Protein AF-A0A5K0WYY5-F1 (afdb_monomer_lite)

Organism: NCBI:txid210225

Foldseek 3Di:
DVVVVVVVVVVLVVLLCLQQVLLVVQFLVSLVVSLVVLVVCCVVPVVCNVVSVVSNVVSVVVCCVVCWQVSPDDPLLDPPVSVVCVVVDDDDDDDHPPDDSVRNPNSVVSVVVSVVVVVD

Sequence (120 aa):
ETDVKLNSEGFSQLLRLLCWCPSYILTTDAMETGVFIWTWLVSAAPQLGSLLLAELVDAWLWTIDTKRGLFAFGMNNAGPAAKLRPQLSPGEPELQPERDPVEGITAHRLWLGFLIDRFE

InterPro domains:
  IPR045495 PI4-kinase, N-terminal [PF19274] (2-120)

Structure (mmCIF, N/CA/C/O backbone):
data_AF-A0A5K0WYY5-F1
#
_entry.id   AF-A0A5K0WYY5-F1
#
loop_
_atom_site.group_PDB
_atom_site.id
_atom_site.type_symbol
_atom_site.label_atom_id
_atom_site.label_alt_id
_atom_site.label_comp_id
_atom_site.label_asym_id
_atom_site.label_entity_id
_atom_site.label_seq_id
_atom_site.pdbx_PDB_ins_code
_atom_site.Cartn_x
_atom_site.Cartn_y
_atom_site.Cartn_z
_atom_site.occupancy
_atom_site.B_iso_or_equiv
_atom_site.auth_seq_id
_atom_site.auth_comp_id
_atom_site.auth_asym_id
_atom_site.auth_atom_id
_atom_site.pdbx_PDB_model_num
ATOM 1 N N . GLU A 1 1 ? -31.998 10.195 4.824 1.00 54.94 1 GLU A N 1
ATOM 2 C CA . GLU A 1 1 ? -31.764 8.810 4.352 1.00 54.94 1 GLU A CA 1
ATOM 3 C C . GLU A 1 1 ? -30.767 8.755 3.192 1.00 54.94 1 GLU A C 1
ATOM 5 O O . GLU A 1 1 ? -29.799 8.016 3.277 1.00 54.94 1 GLU A O 1
ATOM 10 N N . THR A 1 2 ? -30.929 9.591 2.162 1.00 60.12 2 THR A N 1
ATOM 11 C CA . THR A 1 2 ? -29.972 9.757 1.048 1.00 60.12 2 THR A CA 1
ATOM 12 C C . THR A 1 2 ? -28.583 10.239 1.483 1.00 60.12 2 THR A C 1
ATOM 14 O O . THR A 1 2 ? -27.584 9.693 1.032 1.00 60.12 2 THR A O 1
ATOM 17 N N . ASP A 1 3 ? -28.515 11.194 2.412 1.00 60.16 3 ASP A N 1
ATOM 18 C CA . ASP A 1 3 ? -27.256 11.807 2.876 1.00 60.16 3 ASP A CA 1
ATOM 19 C C . ASP A 1 3 ? -26.355 10.832 3.668 1.00 60.16 3 ASP A C 1
ATOM 21 O O . ASP A 1 3 ? -25.146 10.752 3.474 1.00 60.16 3 ASP A O 1
ATOM 25 N N . VAL A 1 4 ? -26.968 9.975 4.493 1.00 63.53 4 VAL A N 1
ATOM 26 C CA . VAL A 1 4 ? -26.266 8.909 5.236 1.00 63.53 4 VAL A CA 1
ATOM 27 C C . VAL A 1 4 ? -25.711 7.843 4.285 1.00 63.53 4 VAL A C 1
ATOM 29 O O . VAL A 1 4 ? -24.627 7.307 4.509 1.00 63.53 4 VAL A O 1
ATOM 32 N N . LYS A 1 5 ? -26.438 7.555 3.200 1.00 62.09 5 LYS A N 1
ATOM 33 C CA . LYS A 1 5 ? -26.047 6.566 2.192 1.00 62.09 5 LYS A CA 1
ATOM 34 C C . LYS A 1 5 ? -24.861 7.055 1.350 1.00 62.09 5 LYS A C 1
ATOM 36 O O . LYS A 1 5 ? -23.913 6.302 1.163 1.00 62.09 5 LYS A O 1
ATOM 41 N N . LEU A 1 6 ? -24.878 8.329 0.947 1.00 64.44 6 LEU A N 1
ATOM 42 C CA . LEU A 1 6 ? -23.764 8.994 0.258 1.00 64.44 6 LEU A CA 1
ATOM 43 C C . LEU A 1 6 ? -22.506 9.067 1.133 1.00 64.44 6 LEU A C 1
ATOM 45 O O . LEU A 1 6 ? -21.403 8.825 0.652 1.00 64.44 6 LEU A O 1
ATOM 49 N N . ASN A 1 7 ? -22.670 9.342 2.430 1.00 71.44 7 ASN A N 1
ATOM 50 C CA . ASN A 1 7 ? -21.553 9.386 3.371 1.00 71.44 7 ASN A CA 1
ATOM 51 C C . ASN A 1 7 ? -20.893 8.004 3.556 1.00 71.44 7 ASN A C 1
ATOM 53 O O . ASN A 1 7 ? -19.669 7.895 3.589 1.00 71.44 7 ASN A O 1
ATOM 57 N N . SER A 1 8 ? -21.694 6.934 3.616 1.00 75.31 8 SER A N 1
ATOM 58 C CA . SER A 1 8 ? -21.173 5.562 3.690 1.00 75.31 8 SER A CA 1
ATOM 59 C C . SER A 1 8 ? -20.411 5.157 2.425 1.00 75.31 8 SER A C 1
ATOM 61 O O . SER A 1 8 ? -19.370 4.515 2.525 1.00 75.31 8 SER A O 1
ATOM 63 N N . GLU A 1 9 ? -20.912 5.524 1.245 1.00 82.06 9 GLU A N 1
ATOM 64 C CA . GLU A 1 9 ? -20.270 5.213 -0.037 1.00 82.06 9 GLU A CA 1
ATOM 65 C C . GLU A 1 9 ? -18.960 5.992 -0.221 1.00 82.06 9 GLU A C 1
ATOM 67 O O . GLU A 1 9 ? -17.934 5.407 -0.573 1.00 82.06 9 GLU A O 1
ATOM 72 N N . GLY A 1 10 ? -18.958 7.286 0.115 1.00 88.69 10 GLY A N 1
ATOM 73 C CA . GLY A 1 10 ? -17.754 8.117 0.081 1.00 88.69 10 GLY A CA 1
ATOM 74 C C . GLY A 1 10 ? -16.667 7.612 1.031 1.00 88.69 10 GLY A C 1
ATOM 75 O O . GLY A 1 10 ? -15.490 7.587 0.671 1.00 88.69 10 GLY A O 1
ATOM 76 N N . PHE A 1 11 ? -17.057 7.137 2.215 1.00 88.94 11 PHE A N 1
ATOM 77 C CA . PHE A 1 11 ? -16.130 6.526 3.161 1.00 88.94 11 PHE A CA 1
ATOM 78 C C . PHE A 1 11 ? -15.505 5.233 2.613 1.00 88.94 11 PHE A C 1
ATOM 80 O O . PHE A 1 11 ? -14.281 5.093 2.633 1.00 88.94 11 PHE A O 1
ATOM 87 N N . SER A 1 12 ? -16.314 4.313 2.074 1.00 90.06 12 SER A N 1
ATOM 88 C CA . SER A 1 12 ? -15.812 3.084 1.443 1.00 90.06 12 SER A CA 1
ATOM 89 C C . SER A 1 12 ? -14.861 3.388 0.286 1.00 90.06 12 SER A C 1
ATOM 91 O O . SER A 1 12 ? -13.817 2.753 0.154 1.00 90.06 12 SER A O 1
ATOM 93 N N . GLN A 1 13 ? -15.178 4.397 -0.525 1.00 94.56 13 GLN A N 1
ATOM 94 C CA . GLN A 1 13 ? -14.327 4.797 -1.637 1.00 94.56 13 GLN A CA 1
ATOM 95 C C . GLN A 1 13 ? -13.002 5.407 -1.174 1.00 94.56 13 GLN A C 1
ATOM 97 O O . GLN A 1 13 ? -11.961 5.108 -1.758 1.00 94.56 13 GLN A O 1
ATOM 102 N N . LEU A 1 14 ? -13.011 6.215 -0.111 1.00 94.75 14 LEU A N 1
ATOM 103 C CA . LEU A 1 14 ? -11.785 6.743 0.480 1.00 94.75 14 LEU A CA 1
ATOM 104 C C . LEU A 1 14 ? -10.907 5.615 1.026 1.00 94.75 14 LEU A C 1
ATOM 106 O O . LEU A 1 14 ? -9.722 5.573 0.706 1.00 94.75 14 LEU A O 1
ATOM 110 N N . LEU A 1 15 ? -11.479 4.686 1.798 1.00 94.62 15 LEU A N 1
ATOM 111 C CA . LEU A 1 15 ? -10.740 3.542 2.337 1.00 94.62 15 LEU A CA 1
ATOM 112 C C . LEU A 1 15 ? -10.097 2.726 1.212 1.00 94.62 15 LEU A C 1
ATOM 114 O O . LEU A 1 15 ? -8.903 2.431 1.261 1.00 94.62 15 LEU A O 1
ATOM 118 N N . ARG A 1 16 ? -10.865 2.455 0.153 1.00 95.38 16 ARG A N 1
ATOM 119 C CA . ARG A 1 16 ? -10.361 1.787 -1.043 1.00 95.38 16 ARG A CA 1
ATOM 120 C C . ARG A 1 16 ? -9.195 2.550 -1.667 1.00 95.38 16 ARG A C 1
ATOM 122 O O . ARG A 1 16 ? -8.163 1.955 -1.946 1.00 95.38 16 ARG A O 1
ATOM 129 N N . LEU A 1 17 ? -9.301 3.864 -1.858 1.00 96.38 17 LEU A N 1
ATOM 130 C CA . LEU A 1 17 ? -8.198 4.662 -2.408 1.00 96.38 17 LEU A CA 1
ATOM 131 C C . LEU A 1 17 ? -6.947 4.612 -1.519 1.00 96.38 17 LEU A C 1
ATOM 133 O O . LEU A 1 17 ? -5.840 4.484 -2.039 1.00 96.38 17 LEU A O 1
ATOM 137 N N . LEU A 1 18 ? -7.107 4.649 -0.195 1.00 96.38 18 LEU A N 1
ATOM 138 C CA . LEU A 1 18 ? -5.988 4.555 0.745 1.00 96.38 18 LEU A CA 1
ATOM 139 C C . LEU A 1 18 ? -5.255 3.205 0.667 1.00 96.38 18 LEU A C 1
ATOM 141 O O . LEU A 1 18 ? -4.038 3.175 0.849 1.00 96.38 18 LEU A O 1
ATOM 145 N N . CYS A 1 19 ? -5.951 2.106 0.370 1.00 97.12 19 CYS A N 1
ATOM 146 C CA . CYS A 1 19 ? -5.339 0.782 0.190 1.00 97.12 19 CYS A CA 1
ATOM 147 C C . CYS A 1 19 ? -4.773 0.578 -1.222 1.00 97.12 19 CYS A C 1
ATOM 149 O O . CYS A 1 19 ? -3.664 0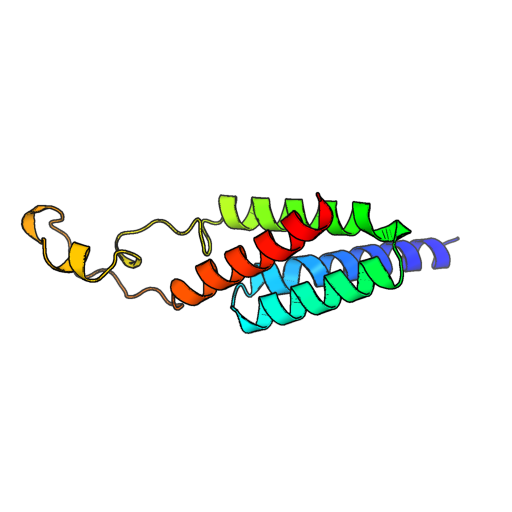.068 -1.404 1.00 97.12 19 CYS A O 1
ATOM 151 N N . TRP A 1 20 ? -5.527 0.980 -2.244 1.00 97.44 20 TRP A N 1
ATOM 152 C CA . TRP A 1 20 ? -5.218 0.658 -3.634 1.00 97.44 20 TRP A CA 1
ATOM 153 C C . TRP A 1 20 ? -4.195 1.608 -4.257 1.00 97.44 20 TRP A C 1
ATOM 155 O O . TRP A 1 20 ? -3.449 1.169 -5.125 1.00 97.44 20 TRP A O 1
ATOM 165 N N . CYS A 1 21 ? -4.089 2.870 -3.826 1.00 97.69 21 CYS A N 1
ATOM 166 C CA . CYS A 1 21 ? -3.106 3.802 -4.394 1.00 97.69 21 CYS A CA 1
ATOM 167 C C . CYS A 1 21 ? -1.648 3.348 -4.165 1.00 97.69 21 CYS A C 1
ATOM 169 O O . CYS A 1 21 ? -0.922 3.225 -5.157 1.00 97.69 21 CYS A O 1
ATOM 171 N N . PRO A 1 22 ? -1.200 3.029 -2.931 1.00 97.12 22 PRO A N 1
ATOM 172 C CA . PRO A 1 22 ? 0.151 2.505 -2.698 1.00 97.12 22 PRO A CA 1
ATOM 173 C C . PRO A 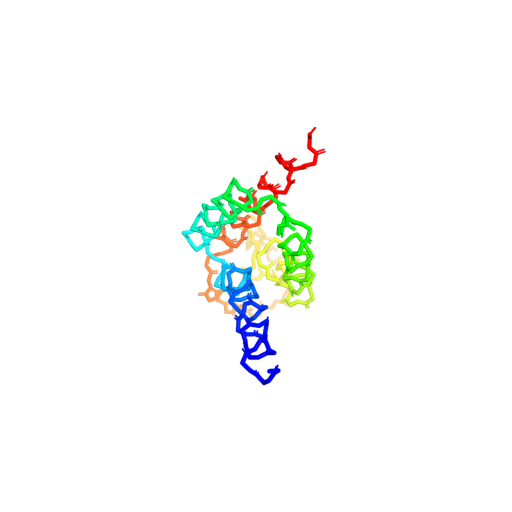1 22 ? 0.412 1.192 -3.445 1.00 97.12 22 PRO A C 1
ATOM 175 O O . PRO A 1 22 ? 1.472 1.013 -4.041 1.00 97.12 22 PRO A O 1
ATOM 178 N N . SER A 1 23 ? -0.587 0.308 -3.482 1.00 96.00 23 SER A N 1
ATOM 179 C CA . SER A 1 23 ? -0.531 -0.994 -4.160 1.00 96.00 23 SER A CA 1
ATOM 180 C C . SER A 1 23 ? -0.454 -0.864 -5.685 1.00 96.00 23 SER A C 1
ATOM 182 O O . SER A 1 23 ? 0.237 -1.627 -6.363 1.00 96.00 23 SER A O 1
ATOM 184 N N . TYR A 1 24 ? -1.135 0.132 -6.253 1.00 95.31 24 TYR A N 1
ATOM 185 C CA . TYR A 1 24 ? -1.098 0.432 -7.679 1.00 95.31 24 TYR A CA 1
ATOM 186 C C . TYR A 1 24 ? 0.219 1.099 -8.077 1.00 95.31 24 TYR A C 1
ATOM 188 O O . TYR A 1 24 ? 0.812 0.719 -9.084 1.00 95.31 24 TYR A O 1
ATOM 196 N N . ILE A 1 25 ? 0.723 2.054 -7.296 1.00 95.25 25 ILE A N 1
ATOM 197 C CA . ILE A 1 25 ? 1.992 2.730 -7.600 1.00 95.25 25 ILE A CA 1
ATOM 198 C C . ILE A 1 25 ? 3.164 1.763 -7.415 1.00 95.25 25 ILE A C 1
ATOM 200 O O . ILE A 1 25 ? 3.974 1.626 -8.333 1.00 95.25 25 ILE A O 1
ATOM 204 N N . LEU A 1 26 ? 3.169 1.023 -6.305 1.00 94.62 26 LEU A N 1
ATOM 205 C CA . LEU A 1 26 ? 4.102 -0.053 -5.976 1.00 94.62 26 LEU A CA 1
ATOM 206 C C . LEU A 1 26 ? 5.583 0.356 -6.047 1.00 94.62 26 LEU A C 1
ATOM 208 O O . LEU A 1 26 ? 6.415 -0.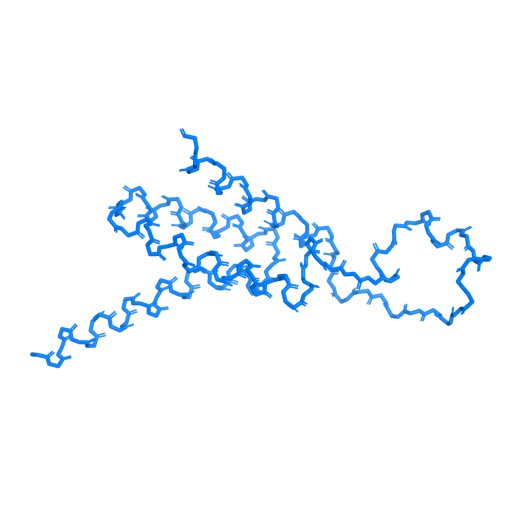371 -6.588 1.00 94.62 26 LEU A O 1
ATOM 212 N N . THR A 1 27 ? 5.893 1.525 -5.496 1.00 95.06 27 THR A N 1
ATOM 213 C CA . THR A 1 27 ? 7.263 1.994 -5.247 1.00 95.06 27 THR A CA 1
ATOM 214 C C . THR A 1 27 ? 7.524 2.036 -3.744 1.00 95.06 27 THR A C 1
ATOM 216 O O . THR A 1 27 ? 6.577 2.006 -2.950 1.00 95.06 27 THR A O 1
ATOM 219 N N . THR A 1 28 ? 8.795 2.108 -3.341 1.00 96.19 28 THR A N 1
ATOM 220 C CA . THR A 1 28 ? 9.185 2.198 -1.923 1.00 96.19 28 THR A CA 1
ATOM 221 C C . THR A 1 28 ? 8.494 3.378 -1.235 1.00 96.19 28 THR A C 1
ATOM 223 O O . THR A 1 28 ? 7.725 3.161 -0.303 1.00 96.19 28 THR A O 1
ATOM 226 N N . ASP A 1 29 ? 8.652 4.593 -1.763 1.00 96.75 29 ASP A N 1
ATOM 227 C CA . ASP A 1 29 ? 8.092 5.824 -1.183 1.00 96.75 29 ASP A CA 1
ATOM 228 C C . ASP A 1 29 ? 6.561 5.784 -1.058 1.00 96.75 29 ASP A C 1
ATOM 230 O O . ASP A 1 29 ? 5.978 6.195 -0.047 1.00 96.75 29 ASP A O 1
ATOM 234 N N . ALA A 1 30 ? 5.883 5.266 -2.089 1.00 97.25 30 ALA A N 1
ATOM 235 C CA . ALA A 1 30 ? 4.431 5.138 -2.077 1.00 97.25 30 ALA A CA 1
ATOM 236 C C . ALA A 1 30 ? 3.974 4.155 -0.995 1.00 97.25 30 ALA A C 1
ATOM 238 O O . ALA A 1 30 ? 2.972 4.400 -0.322 1.00 97.25 30 ALA A O 1
ATOM 239 N N . MET A 1 31 ? 4.713 3.061 -0.811 1.00 98.12 31 MET A N 1
ATOM 240 C CA . MET A 1 31 ? 4.389 2.058 0.191 1.00 98.12 31 MET A CA 1
ATOM 241 C C . MET A 1 31 ? 4.709 2.522 1.614 1.00 98.12 31 MET A C 1
ATOM 243 O O . MET A 1 31 ? 3.900 2.283 2.503 1.00 98.12 31 MET A O 1
ATOM 247 N N . GLU A 1 32 ? 5.815 3.232 1.845 1.00 98.25 32 GLU A N 1
ATOM 248 C CA . GLU A 1 32 ? 6.111 3.860 3.145 1.00 98.25 32 GLU A CA 1
ATOM 249 C C . GLU A 1 32 ? 4.995 4.825 3.556 1.00 98.25 32 GLU A C 1
ATOM 251 O O . GLU A 1 32 ? 4.496 4.778 4.683 1.00 98.25 32 GLU A O 1
ATOM 256 N N . THR A 1 33 ? 4.534 5.642 2.605 1.00 98.25 33 THR A N 1
ATOM 257 C CA . THR A 1 33 ? 3.389 6.538 2.801 1.00 98.25 33 THR A CA 1
ATOM 258 C C . THR A 1 33 ? 2.113 5.749 3.104 1.00 98.25 33 THR A C 1
ATOM 260 O O . THR A 1 33 ? 1.367 6.106 4.016 1.00 98.25 33 THR A O 1
ATOM 263 N N . GLY A 1 34 ? 1.870 4.653 2.377 1.00 98.00 34 GLY A N 1
ATOM 264 C CA . GLY A 1 34 ? 0.755 3.739 2.624 1.00 98.00 34 GLY A CA 1
ATOM 265 C C . GLY A 1 34 ? 0.770 3.190 4.049 1.00 98.00 34 GLY A C 1
ATOM 266 O O . GLY A 1 34 ? -0.184 3.396 4.792 1.00 98.00 34 GLY A O 1
ATOM 267 N N . VAL A 1 35 ? 1.884 2.586 4.467 1.00 98.00 35 VAL A N 1
ATOM 268 C CA . VAL A 1 35 ? 2.076 2.030 5.816 1.00 98.00 35 VAL A CA 1
ATOM 269 C C . VAL A 1 35 ? 1.869 3.088 6.896 1.00 98.00 35 VAL A C 1
ATOM 271 O O . VAL A 1 35 ? 1.211 2.810 7.902 1.00 98.00 35 VAL A O 1
ATOM 274 N N . PHE A 1 36 ? 2.372 4.308 6.695 1.00 97.94 36 PHE A N 1
ATOM 275 C CA . PHE A 1 36 ? 2.136 5.418 7.615 1.00 97.94 36 PHE A CA 1
ATOM 276 C C . PHE A 1 36 ? 0.637 5.718 7.766 1.00 97.94 36 PHE A C 1
ATOM 278 O O . PHE A 1 36 ? 0.126 5.769 8.887 1.00 97.94 36 PHE A O 1
ATOM 285 N N . ILE A 1 37 ? -0.087 5.855 6.650 1.00 97.44 37 ILE A N 1
ATOM 286 C CA . ILE A 1 37 ? -1.527 6.144 6.653 1.00 97.44 37 ILE A CA 1
ATOM 287 C C . ILE A 1 37 ? -2.323 4.995 7.276 1.00 97.44 37 ILE A C 1
ATOM 289 O O . ILE A 1 37 ? -3.208 5.235 8.094 1.00 97.44 37 ILE A O 1
ATOM 293 N N . TRP A 1 38 ? -2.018 3.749 6.920 1.00 97.38 38 TRP A N 1
ATOM 294 C CA . TRP A 1 38 ? -2.687 2.566 7.459 1.00 97.38 38 TRP A CA 1
ATOM 295 C C . TRP A 1 38 ? -2.461 2.443 8.963 1.00 97.38 38 TRP A C 1
ATOM 297 O O . TRP A 1 38 ? -3.395 2.168 9.714 1.00 97.38 38 TRP A O 1
ATOM 307 N N . THR A 1 39 ? -1.238 2.717 9.423 1.00 96.38 39 THR A N 1
ATOM 308 C CA . THR A 1 39 ? -0.910 2.734 10.850 1.00 96.38 39 THR A CA 1
ATOM 309 C C . THR A 1 39 ? -1.706 3.801 11.577 1.00 96.38 39 THR A C 1
ATOM 311 O O . THR A 1 39 ? -2.376 3.486 12.560 1.00 96.38 39 THR A O 1
ATOM 314 N N . TRP A 1 40 ? -1.703 5.028 11.053 1.00 96.75 40 TRP A N 1
ATOM 315 C CA . TRP A 1 40 ? -2.504 6.125 11.583 1.00 96.75 40 TRP A CA 1
ATOM 316 C C . TRP A 1 40 ? -3.991 5.767 11.651 1.00 96.75 40 TRP A C 1
ATOM 318 O O . TRP A 1 40 ? -4.614 5.980 12.690 1.00 96.75 40 TRP A O 1
ATOM 328 N N . LEU A 1 41 ? -4.551 5.170 10.595 1.00 95.12 41 LEU A N 1
ATOM 329 C CA . LEU A 1 41 ? -5.970 4.835 10.531 1.00 95.12 41 LEU A CA 1
ATOM 330 C C . LEU A 1 41 ? -6.363 3.819 11.605 1.00 95.12 41 LEU A C 1
ATOM 332 O O . LEU A 1 41 ? -7.333 4.044 12.323 1.00 95.12 41 LEU A O 1
ATOM 336 N N . VAL A 1 42 ? -5.609 2.728 11.758 1.00 93.12 42 VAL A N 1
ATOM 337 C CA . VAL A 1 42 ? -5.933 1.711 12.772 1.00 93.12 42 VAL A CA 1
ATOM 338 C C . VAL A 1 42 ? -5.683 2.235 14.189 1.00 93.12 42 VAL A C 1
ATOM 340 O O . VAL A 1 42 ? -6.384 1.837 15.113 1.00 93.12 42 VAL A O 1
ATOM 343 N N . SER A 1 43 ? -4.727 3.148 14.381 1.00 93.94 43 SER A N 1
ATOM 344 C CA . SER A 1 43 ? -4.511 3.804 15.676 1.00 93.94 43 SER A CA 1
ATOM 345 C C . SER A 1 43 ? -5.625 4.795 16.029 1.00 93.94 43 SER A C 1
ATOM 347 O O . SER A 1 43 ? -6.049 4.846 17.181 1.00 93.94 43 SER A O 1
ATOM 349 N N . ALA A 1 44 ? -6.106 5.579 15.062 1.00 94.88 44 ALA A N 1
ATOM 350 C CA . ALA A 1 44 ? -7.140 6.592 15.273 1.00 94.88 44 ALA A CA 1
ATOM 351 C C . ALA A 1 44 ? -8.563 6.007 15.291 1.00 94.88 44 ALA A C 1
ATOM 353 O O . ALA A 1 44 ? -9.442 6.545 15.963 1.00 94.88 44 ALA A O 1
ATOM 354 N N . ALA A 1 45 ? -8.795 4.918 14.556 1.00 93.88 45 ALA A N 1
ATOM 355 C CA . ALA A 1 45 ? -10.094 4.271 14.409 1.00 93.88 45 ALA A CA 1
ATOM 356 C C . ALA A 1 45 ? -9.955 2.733 14.322 1.00 93.88 45 ALA A C 1
ATOM 358 O O . ALA A 1 45 ? -10.128 2.148 13.247 1.00 93.88 45 ALA A O 1
ATOM 359 N N . PRO A 1 46 ? -9.689 2.046 15.452 1.00 92.56 46 PRO A N 1
ATOM 360 C CA . PRO A 1 46 ? -9.484 0.593 15.491 1.00 92.56 46 PRO A CA 1
ATOM 361 C C . PRO A 1 46 ? -10.649 -0.227 14.921 1.00 92.56 46 PRO A C 1
ATOM 363 O O . PRO A 1 46 ? -10.440 -1.302 14.363 1.00 92.56 46 PRO A O 1
ATOM 366 N N . GLN A 1 47 ? -11.878 0.292 15.004 1.00 91.62 47 GLN A N 1
ATOM 367 C CA . GLN A 1 47 ? -13.078 -0.341 14.451 1.00 91.62 47 GLN A CA 1
ATOM 368 C C . GLN A 1 47 ? -13.035 -0.516 12.925 1.00 91.62 47 GLN A C 1
ATOM 370 O O . GLN A 1 47 ? -13.783 -1.326 12.384 1.00 91.62 47 GLN A O 1
ATOM 375 N N . LEU A 1 48 ? -12.171 0.229 12.229 1.00 91.25 48 LEU A N 1
ATOM 376 C CA . LEU A 1 48 ? -11.967 0.121 10.784 1.00 91.25 48 LEU A CA 1
ATOM 377 C C . LEU A 1 48 ? -10.892 -0.902 10.407 1.00 91.25 48 LEU A C 1
ATOM 379 O O . LEU A 1 48 ? -10.718 -1.175 9.222 1.00 91.25 48 LEU A O 1
ATOM 383 N N . GLY A 1 49 ? -10.174 -1.471 11.380 1.00 92.50 49 GLY A N 1
ATOM 384 C CA . GLY A 1 49 ? -9.029 -2.345 11.125 1.00 92.50 49 GLY A CA 1
ATOM 385 C C . GLY A 1 49 ? -9.372 -3.552 10.253 1.00 92.50 49 GLY A C 1
ATOM 386 O O . GLY A 1 49 ? -8.638 -3.852 9.319 1.00 92.50 49 GLY A O 1
ATOM 387 N N . SER A 1 50 ? -10.517 -4.198 10.487 1.00 93.00 50 SER A N 1
ATOM 388 C CA . SER A 1 50 ? -10.959 -5.338 9.673 1.00 93.00 50 SER A CA 1
ATOM 389 C C . SER A 1 50 ? -11.293 -4.948 8.230 1.00 93.00 50 SER A C 1
ATOM 391 O O . SER A 1 50 ? -10.939 -5.680 7.311 1.00 93.00 50 SER A O 1
ATOM 393 N N . LEU A 1 51 ? -11.927 -3.789 8.021 1.00 94.56 51 LEU A N 1
ATOM 394 C CA . LEU A 1 51 ? -12.244 -3.272 6.686 1.00 94.56 51 LEU A CA 1
ATOM 395 C C . LEU A 1 51 ? -10.974 -2.879 5.926 1.00 94.56 51 LEU A C 1
ATOM 397 O O . LEU A 1 51 ? -10.837 -3.200 4.750 1.00 94.56 51 LEU A O 1
ATOM 401 N N . LEU A 1 52 ? -10.030 -2.226 6.610 1.00 95.31 52 LEU A N 1
ATOM 402 C CA . LEU A 1 52 ? -8.729 -1.887 6.044 1.00 95.31 52 LEU A CA 1
ATOM 403 C C . LEU A 1 52 ? -7.972 -3.154 5.628 1.00 95.31 52 LEU A C 1
ATOM 405 O O . LEU A 1 52 ? -7.496 -3.233 4.501 1.00 95.31 52 LEU A O 1
ATOM 409 N N . LEU A 1 53 ? -7.883 -4.149 6.516 1.00 94.94 53 LEU A N 1
ATOM 410 C CA . LEU A 1 53 ? -7.199 -5.410 6.226 1.00 94.94 53 LEU A CA 1
ATOM 411 C C . LEU A 1 53 ? -7.848 -6.159 5.059 1.00 94.94 53 LEU A C 1
ATOM 413 O O . LEU A 1 53 ? -7.119 -6.688 4.227 1.00 94.94 53 LEU A O 1
ATOM 417 N N . ALA A 1 54 ? -9.180 -6.172 4.959 1.00 95.25 54 ALA A N 1
ATOM 418 C CA . ALA A 1 54 ? -9.876 -6.773 3.822 1.00 95.25 54 ALA A CA 1
ATOM 419 C C . ALA A 1 54 ? -9.478 -6.105 2.492 1.00 95.25 54 ALA A C 1
ATOM 421 O O . ALA A 1 54 ? -9.038 -6.790 1.573 1.00 95.25 54 ALA A O 1
ATOM 422 N N . GLU A 1 55 ? -9.524 -4.771 2.421 1.00 96.75 55 GLU A N 1
ATOM 423 C CA . GLU A 1 55 ? -9.116 -4.020 1.223 1.00 96.75 55 GLU A CA 1
ATOM 424 C C . GLU A 1 55 ? -7.627 -4.204 0.882 1.00 96.75 55 GLU A C 1
ATOM 426 O O . GLU A 1 55 ? -7.255 -4.256 -0.291 1.00 96.75 55 GLU A O 1
ATOM 431 N N . LEU A 1 56 ? -6.755 -4.321 1.890 1.00 97.06 56 LEU A N 1
ATOM 432 C CA . LEU A 1 56 ? -5.335 -4.611 1.677 1.00 97.06 56 LEU A CA 1
ATOM 433 C C . LEU A 1 56 ? -5.120 -6.029 1.140 1.00 97.06 56 LEU A C 1
ATOM 435 O O . LEU A 1 56 ? -4.320 -6.220 0.229 1.00 97.06 56 LEU A O 1
ATOM 439 N N . VAL A 1 57 ? -5.835 -7.026 1.658 1.00 96.44 57 VAL A N 1
ATOM 440 C CA . VAL A 1 57 ? -5.757 -8.395 1.131 1.00 96.44 57 VAL A CA 1
ATOM 441 C C . VAL A 1 57 ? -6.216 -8.438 -0.326 1.00 96.44 57 VAL A C 1
ATOM 443 O O . VAL A 1 57 ? -5.530 -9.040 -1.151 1.00 96.44 57 VAL A O 1
ATOM 446 N N . ASP A 1 58 ? -7.301 -7.747 -0.675 1.00 97.25 58 ASP A N 1
ATOM 447 C CA . ASP A 1 58 ? -7.771 -7.665 -2.063 1.00 97.25 58 ASP A CA 1
ATOM 448 C C . ASP A 1 58 ? -6.730 -7.005 -2.979 1.00 97.25 58 ASP A C 1
ATOM 450 O O . ASP A 1 58 ? -6.431 -7.509 -4.066 1.00 97.25 58 ASP A O 1
ATOM 454 N N . ALA A 1 59 ? -6.115 -5.910 -2.527 1.00 97.56 59 ALA A N 1
ATOM 455 C CA . ALA A 1 59 ? -5.051 -5.246 -3.270 1.00 97.56 59 ALA A CA 1
ATOM 456 C C . ALA A 1 59 ? -3.796 -6.134 -3.421 1.00 97.56 59 ALA A C 1
ATOM 458 O O . ALA A 1 59 ? -3.141 -6.090 -4.463 1.00 97.56 59 ALA A O 1
ATOM 459 N N . TRP A 1 60 ? -3.469 -6.958 -2.421 1.00 97.06 60 TRP A N 1
ATOM 460 C CA . TRP A 1 60 ? -2.360 -7.918 -2.466 1.00 97.06 60 TRP A CA 1
ATOM 461 C C . TRP A 1 60 ? -2.627 -9.054 -3.456 1.00 97.06 60 TRP A C 1
ATOM 463 O O . TRP A 1 60 ? -1.772 -9.396 -4.270 1.00 97.06 60 TRP A O 1
ATOM 473 N N . LEU A 1 61 ? -3.833 -9.627 -3.436 1.00 96.88 61 LEU A N 1
ATOM 474 C CA . LEU A 1 61 ? -4.239 -10.630 -4.423 1.00 96.88 61 LEU A CA 1
ATOM 475 C C . LEU A 1 61 ? -4.149 -10.060 -5.840 1.00 96.88 61 LEU A C 1
ATOM 477 O O . LEU A 1 61 ? -3.621 -10.708 -6.742 1.00 96.88 61 LEU A O 1
ATOM 481 N N . TRP A 1 62 ? -4.543 -8.800 -6.018 1.00 96.69 62 TRP A N 1
ATOM 482 C CA . TRP A 1 62 ? -4.396 -8.125 -7.297 1.00 96.69 62 TRP A CA 1
ATOM 483 C C . TRP A 1 62 ? -2.928 -7.982 -7.746 1.00 96.69 62 TRP A C 1
ATOM 485 O O . TRP A 1 62 ? -2.655 -8.136 -8.940 1.00 96.69 62 TRP A O 1
ATOM 495 N N . THR A 1 63 ? -1.954 -7.739 -6.852 1.00 95.50 63 THR A N 1
ATOM 496 C CA . THR A 1 63 ? -0.527 -7.701 -7.253 1.00 95.50 63 THR A CA 1
ATOM 497 C C . THR A 1 63 ? 0.011 -9.075 -7.653 1.00 95.50 63 THR A C 1
ATOM 499 O O . THR A 1 63 ? 0.875 -9.142 -8.533 1.00 95.50 63 THR A O 1
ATOM 502 N N . ILE A 1 64 ? -0.523 -10.159 -7.081 1.00 94.75 64 ILE A N 1
ATOM 503 C CA . ILE A 1 64 ? -0.245 -11.536 -7.516 1.00 94.75 64 ILE A CA 1
ATOM 504 C C . ILE A 1 64 ? -0.799 -11.761 -8.924 1.00 94.75 64 ILE A C 1
ATOM 506 O O . ILE A 1 64 ? -0.044 -12.123 -9.830 1.00 94.75 64 ILE A O 1
ATOM 510 N N . ASP A 1 65 ? -2.093 -11.505 -9.122 1.00 94.94 65 ASP A N 1
ATOM 511 C CA . ASP A 1 65 ? -2.792 -11.760 -10.387 1.00 94.94 65 ASP A CA 1
ATOM 512 C C . ASP A 1 65 ? -2.180 -10.969 -11.548 1.00 94.94 65 ASP A C 1
ATOM 514 O O . ASP A 1 65 ? -2.066 -11.460 -12.674 1.00 94.94 65 ASP A O 1
ATOM 518 N N . THR A 1 66 ? -1.721 -9.750 -11.263 1.00 91.38 66 THR A N 1
ATOM 519 C CA . THR A 1 66 ? -1.067 -8.871 -12.240 1.00 91.38 66 THR A CA 1
ATOM 520 C C . THR A 1 66 ? 0.451 -9.044 -12.318 1.00 91.38 66 THR A C 1
ATOM 522 O O . THR A 1 66 ? 1.098 -8.334 -13.089 1.00 91.38 66 THR A O 1
ATOM 525 N N . LYS A 1 67 ? 1.029 -10.001 -11.573 1.00 90.81 67 LYS A N 1
ATOM 526 C CA . LYS A 1 67 ? 2.465 -10.339 -11.561 1.00 90.81 67 LYS A CA 1
ATOM 527 C C . LYS A 1 67 ? 3.360 -9.120 -11.316 1.00 90.81 67 LYS A C 1
ATOM 529 O O . LYS A 1 67 ? 4.261 -8.825 -12.102 1.00 90.81 67 LYS A O 1
ATOM 534 N N . ARG A 1 68 ? 3.104 -8.380 -10.236 1.00 89.94 68 ARG A N 1
ATOM 535 C CA . ARG A 1 68 ? 3.817 -7.132 -9.908 1.00 89.94 68 ARG A CA 1
ATOM 536 C C . ARG A 1 68 ? 4.739 -7.304 -8.704 1.00 89.94 68 ARG A C 1
ATOM 538 O O . ARG A 1 68 ? 4.490 -8.119 -7.821 1.00 89.94 68 ARG A O 1
ATOM 545 N N . GLY A 1 69 ? 5.800 -6.496 -8.657 1.00 90.25 69 GLY A N 1
ATOM 546 C CA . GLY A 1 69 ? 6.772 -6.476 -7.560 1.00 90.25 69 GLY A CA 1
ATOM 547 C C . GLY A 1 69 ? 7.349 -7.856 -7.257 1.00 90.25 69 GLY A C 1
ATOM 548 O O . GLY A 1 69 ? 7.972 -8.454 -8.129 1.00 90.25 69 GLY A O 1
ATOM 549 N N . LEU A 1 70 ? 7.117 -8.370 -6.044 1.00 90.94 70 LEU A N 1
ATOM 550 C CA . LEU A 1 70 ? 7.614 -9.682 -5.609 1.00 90.94 70 LEU A CA 1
ATOM 551 C C . LEU A 1 70 ? 7.163 -10.835 -6.524 1.00 90.94 70 LEU A C 1
ATOM 553 O O . LEU A 1 70 ? 7.877 -11.825 -6.665 1.00 90.94 70 LEU A O 1
ATOM 557 N N . PHE A 1 71 ? 6.001 -10.697 -7.162 1.00 90.31 71 PHE A N 1
ATOM 558 C CA . PHE A 1 71 ? 5.413 -11.712 -8.037 1.00 90.31 71 PHE A CA 1
ATOM 559 C C . PHE A 1 71 ? 5.766 -11.519 -9.516 1.00 90.31 71 PHE A C 1
ATOM 561 O O . PHE A 1 71 ? 5.266 -12.251 -10.373 1.00 90.31 71 PHE A O 1
ATOM 568 N N . ALA A 1 72 ? 6.602 -10.529 -9.844 1.00 85.75 72 ALA A N 1
ATOM 569 C CA . ALA A 1 72 ? 6.989 -10.268 -11.221 1.00 85.75 72 ALA A CA 1
ATOM 570 C C . ALA A 1 72 ? 7.913 -11.376 -11.744 1.00 85.75 72 ALA A C 1
ATOM 572 O O . ALA A 1 72 ? 9.019 -11.583 -11.249 1.00 85.75 72 ALA A O 1
ATOM 573 N N . PHE A 1 73 ? 7.472 -12.072 -12.791 1.00 69.62 73 PHE A N 1
ATOM 574 C CA . PHE A 1 73 ? 8.205 -13.167 -13.423 1.00 69.62 73 PHE A CA 1
ATOM 575 C C . PHE A 1 73 ? 8.577 -12.807 -14.868 1.00 69.62 73 PHE A C 1
ATOM 577 O O . PHE A 1 73 ? 7.716 -12.384 -15.637 1.00 69.62 73 PHE A O 1
ATOM 584 N N . GLY A 1 74 ? 9.847 -12.993 -15.241 1.00 63.00 74 GLY A N 1
ATOM 585 C CA . GLY A 1 74 ? 10.353 -12.782 -16.603 1.00 63.00 74 GLY A CA 1
ATOM 586 C C . GLY A 1 74 ? 11.882 -12.681 -16.653 1.00 63.00 74 GLY A C 1
ATOM 587 O O . GLY A 1 74 ? 12.504 -12.254 -15.679 1.00 63.00 74 GLY A O 1
ATOM 588 N N . MET A 1 75 ? 12.493 -13.058 -17.783 1.00 52.16 75 MET A N 1
ATOM 589 C CA . MET A 1 75 ? 13.951 -13.000 -18.013 1.00 52.16 75 MET A CA 1
ATOM 590 C C . MET A 1 75 ? 14.525 -11.580 -17.830 1.00 52.16 75 MET A C 1
ATOM 592 O O . MET A 1 75 ? 15.669 -11.424 -17.402 1.00 52.16 75 MET A O 1
ATOM 596 N N . ASN A 1 76 ? 13.688 -10.556 -18.015 1.00 57.34 76 ASN A N 1
ATOM 597 C CA . ASN A 1 76 ? 13.974 -9.137 -17.760 1.00 57.34 76 ASN A CA 1
ATOM 598 C C . ASN A 1 76 ? 14.307 -8.794 -16.301 1.00 57.34 76 ASN A C 1
ATOM 600 O O . ASN A 1 76 ? 15.028 -7.829 -16.051 1.00 57.34 76 ASN A O 1
ATOM 604 N N . ASN A 1 77 ? 13.823 -9.593 -15.348 1.00 56.16 77 ASN A N 1
ATOM 605 C CA . ASN A 1 77 ? 14.059 -9.397 -13.914 1.00 56.16 77 ASN A CA 1
ATOM 606 C C . ASN A 1 77 ? 15.199 -10.281 -13.390 1.00 56.16 77 ASN A C 1
ATOM 608 O O . ASN A 1 77 ? 15.443 -10.349 -12.185 1.00 56.16 77 ASN A O 1
ATOM 612 N N . ALA A 1 78 ? 15.893 -10.995 -14.280 1.00 59.91 78 ALA A N 1
ATOM 613 C CA . ALA A 1 78 ? 16.980 -11.869 -13.895 1.00 59.91 78 ALA A CA 1
ATOM 614 C C . ALA A 1 78 ? 18.239 -11.050 -13.565 1.00 59.91 78 ALA A C 1
ATOM 616 O O . ALA A 1 78 ? 18.652 -10.155 -14.310 1.00 59.91 78 ALA A O 1
ATOM 617 N N . GLY A 1 79 ? 18.865 -11.372 -12.431 1.00 60.97 79 GLY A N 1
ATOM 618 C CA . GLY A 1 79 ? 20.083 -10.699 -11.987 1.00 60.97 79 GLY A CA 1
ATOM 619 C C . GLY A 1 79 ? 21.247 -10.857 -12.980 1.00 60.97 79 GLY A C 1
ATOM 620 O O . GLY A 1 79 ? 21.205 -11.711 -13.871 1.00 60.97 79 GLY A O 1
ATOM 621 N N . PRO A 1 80 ? 22.341 -10.091 -12.813 1.00 60.50 80 PRO A N 1
ATOM 622 C CA . PRO A 1 80 ? 23.481 -10.093 -13.738 1.00 60.50 80 PRO A CA 1
ATOM 623 C C . PRO A 1 80 ? 24.036 -11.496 -14.032 1.00 60.50 80 PRO A C 1
ATOM 625 O O . PRO A 1 80 ? 24.453 -11.777 -15.150 1.00 60.50 80 PRO A O 1
ATOM 628 N N . ALA A 1 81 ? 23.972 -12.406 -13.053 1.00 59.66 81 ALA A N 1
ATOM 629 C CA . ALA A 1 81 ? 24.416 -13.792 -13.188 1.00 59.66 81 ALA A CA 1
ATOM 630 C C . ALA A 1 81 ? 23.639 -14.603 -14.245 1.00 59.66 81 ALA A C 1
ATOM 632 O O . ALA A 1 81 ? 24.220 -15.482 -14.880 1.00 59.66 81 ALA A O 1
ATOM 633 N N . ALA A 1 82 ? 22.355 -14.305 -14.461 1.00 59.72 82 ALA A N 1
ATOM 634 C CA . ALA A 1 82 ? 21.546 -14.962 -15.485 1.00 59.72 82 ALA A CA 1
ATOM 635 C C . ALA A 1 82 ? 21.914 -14.485 -16.900 1.00 59.72 82 ALA A C 1
ATOM 637 O O . ALA A 1 82 ? 21.922 -15.281 -17.834 1.00 59.72 82 ALA A O 1
ATOM 638 N N . LYS A 1 83 ? 22.321 -13.215 -17.047 1.00 55.94 83 LYS A N 1
ATOM 639 C CA . LYS A 1 83 ? 22.795 -12.638 -18.321 1.00 55.94 83 LYS A CA 1
ATOM 640 C C . LYS A 1 83 ? 24.151 -13.200 -18.767 1.00 55.94 83 LYS A C 1
ATOM 642 O O . LYS A 1 83 ? 24.476 -13.167 -19.947 1.00 55.94 83 LYS A O 1
ATOM 647 N N . LEU A 1 84 ? 24.936 -13.739 -17.831 1.00 55.44 84 LEU A N 1
ATOM 648 C CA . LEU A 1 84 ? 26.273 -14.296 -18.079 1.00 55.44 84 LEU A CA 1
ATOM 649 C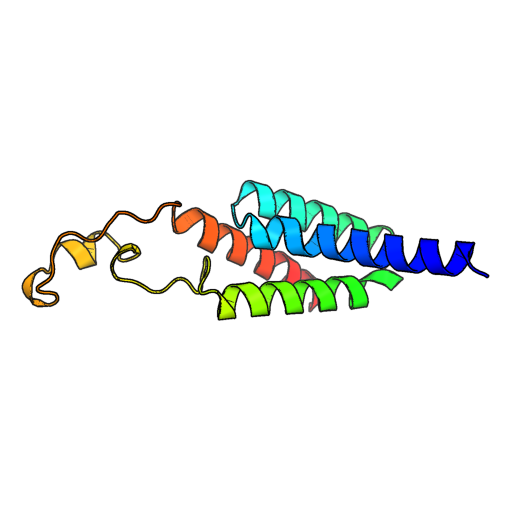 C . LEU A 1 84 ? 26.267 -15.772 -18.509 1.00 55.44 84 LEU A C 1
ATOM 651 O O . LEU A 1 84 ? 27.336 -16.351 -18.706 1.00 55.44 84 LEU A O 1
ATOM 655 N N . ARG A 1 85 ? 25.095 -16.400 -18.677 1.00 59.91 85 ARG A N 1
ATOM 656 C CA . ARG A 1 85 ? 24.969 -17.783 -19.172 1.00 59.91 85 ARG A CA 1
ATOM 657 C C . ARG A 1 85 ? 24.111 -17.849 -20.444 1.00 59.91 85 ARG A C 1
ATOM 659 O O . ARG A 1 85 ? 23.015 -18.399 -20.399 1.00 59.91 85 ARG A O 1
ATOM 666 N N . PRO A 1 86 ? 24.623 -17.372 -21.598 1.00 53.16 86 PRO A N 1
ATOM 667 C CA . PRO A 1 86 ? 23.864 -17.328 -22.856 1.00 53.16 86 PRO A CA 1
ATOM 668 C C . PRO A 1 86 ? 23.443 -18.716 -23.359 1.00 53.16 86 PRO A C 1
ATOM 670 O O . PRO A 1 86 ? 22.481 -18.858 -24.102 1.00 53.16 86 PRO A O 1
ATOM 673 N N . GLN A 1 87 ? 24.155 -19.758 -22.921 1.00 55.31 87 GLN A N 1
ATOM 674 C CA . GLN A 1 87 ? 23.949 -21.146 -23.341 1.00 55.31 87 GLN A CA 1
ATOM 675 C C . GLN A 1 87 ? 22.636 -21.771 -22.825 1.00 55.31 87 GLN A C 1
ATOM 677 O O . GLN A 1 87 ? 22.336 -22.911 -23.167 1.00 55.31 87 GLN A O 1
ATOM 682 N N . LEU A 1 88 ? 21.876 -21.065 -21.978 1.00 53.81 88 LEU A N 1
ATOM 683 C CA . LEU A 1 88 ? 20.593 -21.519 -21.423 1.00 53.81 88 LEU A CA 1
ATOM 684 C C . LEU A 1 88 ? 19.385 -20.715 -21.941 1.00 53.81 88 LEU A C 1
ATOM 686 O O . LEU A 1 88 ? 18.253 -21.048 -21.599 1.00 53.81 88 LEU A O 1
ATOM 690 N N . SER A 1 89 ? 19.603 -19.696 -22.776 1.00 54.00 89 SER A N 1
ATOM 691 C CA . SER A 1 89 ? 18.541 -18.846 -23.327 1.00 54.00 89 SER A CA 1
ATOM 692 C C . SER A 1 89 ? 18.953 -18.286 -24.700 1.00 54.00 89 SER A C 1
ATOM 694 O O . SER A 1 89 ? 19.547 -17.211 -24.780 1.00 54.00 89 SER A O 1
ATOM 696 N N . PRO A 1 90 ? 18.651 -18.994 -25.807 1.00 45.88 90 PRO A N 1
ATOM 697 C CA . PRO A 1 90 ? 18.761 -18.435 -27.146 1.00 45.88 90 PRO A CA 1
ATOM 698 C C . PRO A 1 90 ? 17.570 -17.496 -27.379 1.00 45.88 90 PRO A C 1
ATOM 700 O O . PRO A 1 90 ? 16.455 -17.955 -27.608 1.00 45.88 90 PRO A O 1
ATOM 703 N N . GLY A 1 91 ? 17.785 -16.185 -27.291 1.00 54.25 91 GLY A N 1
ATOM 704 C CA . GLY A 1 91 ? 16.745 -15.191 -27.556 1.00 54.25 91 GLY A CA 1
ATOM 705 C C . GLY A 1 91 ? 17.308 -13.777 -27.635 1.00 54.25 91 GLY A C 1
ATOM 706 O O . GLY A 1 91 ? 18.272 -13.457 -26.941 1.00 54.25 91 GLY A O 1
ATOM 707 N N . GLU A 1 92 ? 16.736 -12.963 -28.524 1.00 52.75 92 GLU A N 1
ATOM 708 C CA . GLU A 1 92 ? 17.075 -11.549 -28.730 1.00 52.75 92 GLU A CA 1
ATOM 709 C C . GLU A 1 92 ? 17.057 -10.744 -27.417 1.00 52.75 92 GLU A C 1
ATOM 711 O O . GLU A 1 92 ? 16.347 -11.115 -26.482 1.00 52.75 92 GLU A O 1
ATOM 716 N N . PRO A 1 93 ? 17.833 -9.644 -27.322 1.00 55.22 93 PRO A N 1
ATOM 717 C CA . PRO A 1 93 ? 17.850 -8.796 -26.136 1.00 55.22 93 PRO A CA 1
ATOM 718 C C . PRO A 1 93 ? 16.439 -8.275 -25.831 1.00 55.22 93 PRO A C 1
ATOM 720 O O . PRO A 1 93 ? 15.926 -7.392 -26.515 1.00 55.22 93 PRO A O 1
ATOM 723 N N . GLU A 1 94 ? 15.815 -8.842 -24.800 1.00 55.78 94 GLU A N 1
ATOM 724 C CA . GLU A 1 94 ? 14.513 -8.398 -24.316 1.00 55.78 94 GLU A CA 1
ATOM 725 C C . GLU A 1 94 ? 14.622 -6.986 -23.707 1.00 55.78 94 GLU A C 1
ATOM 727 O O . GLU A 1 94 ? 15.646 -6.599 -23.129 1.00 55.78 94 GLU A O 1
ATOM 732 N N . LEU A 1 95 ? 13.559 -6.191 -23.878 1.00 58.22 95 LEU A N 1
ATOM 733 C CA . LEU A 1 95 ? 13.462 -4.816 -23.380 1.00 58.22 95 LEU A CA 1
ATOM 734 C C . LEU A 1 95 ? 13.693 -4.767 -21.864 1.00 58.22 95 LEU A C 1
ATOM 736 O O . LEU A 1 95 ? 13.119 -5.555 -21.112 1.00 58.22 95 LEU A O 1
ATOM 740 N N . GLN A 1 96 ? 14.511 -3.809 -21.412 1.00 58.47 96 GLN A N 1
ATOM 741 C CA . GLN A 1 96 ? 14.698 -3.570 -19.981 1.00 58.47 96 GLN A CA 1
ATOM 742 C C . GLN A 1 96 ? 13.344 -3.305 -19.305 1.00 58.47 96 GLN A C 1
ATOM 744 O O . GLN A 1 96 ? 12.488 -2.648 -19.906 1.00 58.47 96 GLN A O 1
ATOM 749 N N . PRO A 1 97 ? 13.135 -3.809 -18.075 1.00 63.75 97 PRO A N 1
ATOM 750 C CA . PRO A 1 97 ? 11.899 -3.551 -17.356 1.00 63.75 97 PRO A CA 1
ATOM 751 C C . PRO A 1 97 ? 11.715 -2.039 -17.165 1.00 63.75 97 PRO A C 1
ATOM 753 O O . PRO A 1 97 ? 12.659 -1.322 -16.844 1.00 63.75 97 PRO A O 1
ATOM 756 N N . GLU A 1 98 ? 10.487 -1.562 -17.372 1.00 65.81 98 GLU A N 1
ATOM 757 C CA . GLU A 1 98 ? 10.127 -0.134 -17.325 1.00 65.81 98 GLU A CA 1
ATOM 758 C C . GLU A 1 98 ? 10.300 0.484 -15.924 1.00 65.81 98 GLU A C 1
ATOM 760 O O . GLU A 1 98 ? 10.399 1.700 -15.777 1.00 65.81 98 GLU A O 1
ATOM 765 N N . ARG A 1 99 ? 10.347 -0.353 -14.882 1.00 69.81 99 ARG A N 1
ATOM 766 C CA . ARG A 1 99 ? 10.523 0.044 -13.481 1.00 69.81 99 ARG A CA 1
ATOM 767 C C . ARG A 1 99 ? 11.596 -0.801 -12.818 1.00 69.81 99 ARG A C 1
ATOM 769 O O . ARG A 1 99 ? 11.741 -1.977 -13.155 1.00 69.81 99 ARG A O 1
ATOM 776 N N . ASP A 1 100 ? 12.301 -0.210 -11.855 1.00 81.50 100 ASP A N 1
ATOM 777 C CA . ASP A 1 100 ? 13.299 -0.927 -11.068 1.00 81.50 100 ASP A CA 1
ATOM 778 C C . ASP A 1 100 ? 12.626 -2.091 -10.310 1.00 81.50 100 ASP A C 1
ATOM 780 O O . ASP A 1 100 ? 11.757 -1.855 -9.461 1.00 81.50 100 ASP A O 1
ATOM 784 N N . PRO A 1 101 ? 12.992 -3.357 -10.593 1.00 79.94 101 PRO A N 1
ATOM 785 C CA . PRO A 1 101 ? 12.420 -4.504 -9.895 1.00 79.94 101 PRO A CA 1
ATOM 786 C C . PRO A 1 101 ? 12.651 -4.453 -8.375 1.00 79.94 101 PRO A C 1
ATOM 788 O O . PRO A 1 101 ? 11.853 -5.016 -7.621 1.00 79.94 101 PRO A O 1
ATOM 791 N N . VAL A 1 102 ? 13.698 -3.767 -7.903 1.00 87.88 102 VAL A N 1
ATOM 792 C CA . VAL A 1 102 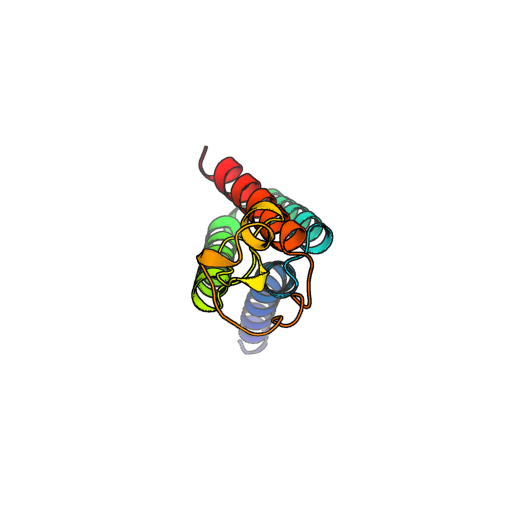? 14.015 -3.644 -6.473 1.00 87.88 102 VAL A CA 1
ATOM 793 C C . VAL A 1 102 ? 12.959 -2.831 -5.729 1.00 87.88 102 VAL A C 1
ATOM 795 O O . VAL A 1 102 ? 12.604 -3.199 -4.607 1.00 87.88 102 VAL A O 1
ATOM 798 N N . GLU A 1 103 ? 12.407 -1.780 -6.337 1.00 90.62 103 GLU A N 1
ATOM 799 C CA . GLU A 1 103 ? 11.368 -0.958 -5.705 1.00 90.62 103 GLU A CA 1
ATOM 800 C C . GLU A 1 103 ? 10.118 -1.783 -5.400 1.00 90.62 103 GLU A C 1
ATOM 802 O O . GLU A 1 103 ? 9.601 -1.750 -4.285 1.00 90.62 103 GLU A O 1
ATOM 807 N N . GLY A 1 104 ? 9.665 -2.593 -6.360 1.00 91.62 104 GLY A N 1
ATOM 808 C CA . GLY A 1 104 ? 8.480 -3.428 -6.184 1.00 91.62 104 GLY A CA 1
ATOM 809 C C . GLY A 1 104 ? 8.670 -4.522 -5.129 1.00 91.62 104 GLY A C 1
ATOM 810 O O . GLY A 1 104 ? 7.729 -4.839 -4.398 1.00 91.62 104 GLY A O 1
ATOM 811 N N . ILE A 1 105 ? 9.876 -5.089 -5.016 1.00 93.31 105 ILE A N 1
ATOM 812 C CA . ILE A 1 105 ? 10.224 -6.050 -3.956 1.00 93.31 105 ILE A CA 1
ATOM 813 C C . ILE A 1 105 ? 10.252 -5.347 -2.594 1.00 93.31 105 ILE A C 1
ATOM 815 O O . ILE A 1 105 ? 9.683 -5.849 -1.623 1.00 93.31 105 ILE A O 1
ATOM 819 N N . THR A 1 106 ? 10.877 -4.171 -2.525 1.00 95.56 106 THR A N 1
ATOM 820 C CA . THR A 1 106 ? 10.993 -3.380 -1.293 1.00 95.56 106 THR A CA 1
ATOM 821 C C . THR A 1 106 ? 9.621 -2.928 -0.800 1.00 95.56 106 THR A C 1
ATOM 823 O O . THR A 1 106 ? 9.325 -3.068 0.386 1.00 95.56 106 THR A O 1
ATOM 826 N N . ALA A 1 107 ? 8.739 -2.502 -1.706 1.00 96.94 107 ALA A N 1
ATOM 827 C CA . ALA A 1 107 ? 7.350 -2.190 -1.396 1.00 96.94 107 ALA A CA 1
ATOM 828 C C . ALA A 1 107 ? 6.621 -3.402 -0.785 1.00 96.94 107 ALA A C 1
ATOM 830 O O . ALA A 1 107 ? 6.065 -3.304 0.306 1.00 96.94 107 ALA A O 1
ATOM 831 N N . HIS A 1 108 ? 6.685 -4.585 -1.405 1.00 96.94 108 HIS A N 1
ATOM 832 C CA . HIS A 1 108 ? 6.065 -5.784 -0.818 1.00 96.94 108 HIS A CA 1
ATOM 833 C C . HIS A 1 108 ? 6.656 -6.139 0.554 1.00 96.94 108 HIS A C 1
ATOM 835 O O . HIS A 1 108 ? 5.922 -6.575 1.437 1.00 96.94 108 HIS A O 1
ATOM 841 N N . ARG A 1 109 ? 7.961 -5.922 0.768 1.00 97.06 109 ARG A N 1
ATOM 842 C CA . ARG A 1 109 ? 8.602 -6.137 2.072 1.00 97.06 109 ARG A CA 1
ATOM 843 C C . ARG A 1 109 ? 8.042 -5.203 3.148 1.00 97.06 109 ARG A C 1
ATOM 845 O O . ARG A 1 109 ? 7.769 -5.668 4.250 1.00 97.06 109 ARG A O 1
ATOM 852 N N . LEU A 1 110 ? 7.879 -3.915 2.845 1.00 97.88 110 LEU A N 1
ATOM 853 C CA . LEU A 1 110 ? 7.280 -2.940 3.767 1.00 97.88 110 LEU A CA 1
ATOM 854 C C . LEU A 1 110 ? 5.831 -3.303 4.097 1.00 97.88 110 LEU A C 1
ATOM 856 O O . LEU A 1 110 ? 5.437 -3.292 5.261 1.00 97.88 110 LEU A O 1
ATOM 860 N N . TRP A 1 111 ? 5.064 -3.690 3.078 1.00 97.31 111 TRP A N 1
ATOM 861 C CA . TRP A 1 111 ? 3.683 -4.124 3.247 1.00 97.31 111 TRP A CA 1
ATOM 862 C C . TRP A 1 111 ? 3.578 -5.367 4.139 1.00 97.31 111 TRP A C 1
ATOM 864 O O . TRP A 1 111 ? 2.800 -5.379 5.090 1.00 97.31 111 TRP A O 1
ATOM 874 N N . LEU A 1 112 ? 4.402 -6.390 3.896 1.00 96.94 112 LEU A N 1
ATOM 875 C CA . LEU A 1 112 ? 4.458 -7.577 4.753 1.00 96.94 112 LEU A CA 1
ATOM 876 C C . LEU A 1 112 ? 4.820 -7.228 6.196 1.00 96.94 112 LEU A C 1
ATOM 878 O O . LEU A 1 112 ? 4.207 -7.778 7.102 1.00 96.94 112 LEU A O 1
ATOM 882 N N . GLY A 1 113 ? 5.766 -6.307 6.407 1.00 96.31 113 GLY A N 1
ATOM 883 C CA . GLY A 1 113 ? 6.106 -5.813 7.743 1.00 96.31 113 GLY A CA 1
ATOM 884 C C . GLY A 1 113 ? 4.883 -5.252 8.468 1.00 96.31 113 GLY A C 1
ATOM 885 O O . GLY A 1 113 ? 4.573 -5.688 9.569 1.00 96.31 113 GLY A O 1
ATOM 886 N N . PHE A 1 114 ? 4.116 -4.384 7.800 1.00 95.62 114 PHE A N 1
ATOM 887 C CA . PHE A 1 114 ? 2.866 -3.865 8.358 1.00 95.62 114 PHE A CA 1
ATOM 888 C C . PHE A 1 114 ? 1.851 -4.968 8.682 1.00 95.62 114 PHE A C 1
ATOM 890 O O . PHE A 1 114 ? 1.186 -4.891 9.710 1.00 95.62 114 PHE A O 1
ATOM 897 N N . LEU A 1 115 ? 1.694 -5.976 7.817 1.00 93.56 115 LEU A N 1
ATOM 898 C CA . LEU A 1 115 ? 0.752 -7.067 8.073 1.00 93.56 115 LEU A CA 1
ATOM 899 C C . LEU A 1 115 ? 1.198 -7.921 9.265 1.00 93.56 115 LEU A C 1
ATOM 901 O O . LEU A 1 115 ? 0.372 -8.222 10.119 1.00 93.56 115 LEU A O 1
ATOM 905 N N . ILE A 1 116 ? 2.482 -8.278 9.349 1.00 92.62 116 ILE A N 1
ATOM 906 C CA . ILE A 1 116 ? 3.032 -9.099 10.439 1.00 92.62 116 ILE A CA 1
ATOM 907 C C . ILE A 1 116 ? 2.837 -8.409 11.791 1.00 92.62 116 ILE A C 1
ATOM 909 O O . ILE A 1 116 ? 2.280 -9.030 12.692 1.00 92.62 116 ILE A O 1
ATOM 913 N N . ASP A 1 117 ? 3.164 -7.118 11.895 1.00 90.06 117 ASP A N 1
ATOM 914 C CA . ASP A 1 117 ? 2.991 -6.320 13.121 1.00 90.06 117 ASP A CA 1
ATOM 915 C C . ASP A 1 117 ? 1.531 -6.270 13.624 1.00 90.06 117 ASP A C 1
ATOM 917 O O . ASP A 1 117 ? 1.265 -5.844 14.746 1.00 90.06 117 ASP A O 1
ATOM 921 N N . ARG A 1 118 ? 0.552 -6.651 12.791 1.00 81.44 118 ARG A N 1
ATOM 922 C CA . ARG A 1 118 ? -0.877 -6.684 13.142 1.00 81.44 118 ARG A CA 1
ATOM 923 C C . ARG A 1 118 ? -1.389 -8.065 13.540 1.00 81.44 118 ARG A C 1
ATOM 925 O O . ARG A 1 118 ? -2.497 -8.139 14.070 1.00 81.44 118 ARG A O 1
ATOM 932 N N . PHE A 1 119 ? -0.641 -9.125 13.240 1.00 74.81 119 PHE A N 1
ATOM 933 C CA . PHE A 1 119 ? -1.002 -10.507 13.567 1.00 74.81 119 PHE A CA 1
ATOM 934 C C . PHE A 1 119 ? -0.200 -11.085 14.747 1.00 74.81 119 PHE A C 1
ATOM 936 O O . PHE A 1 119 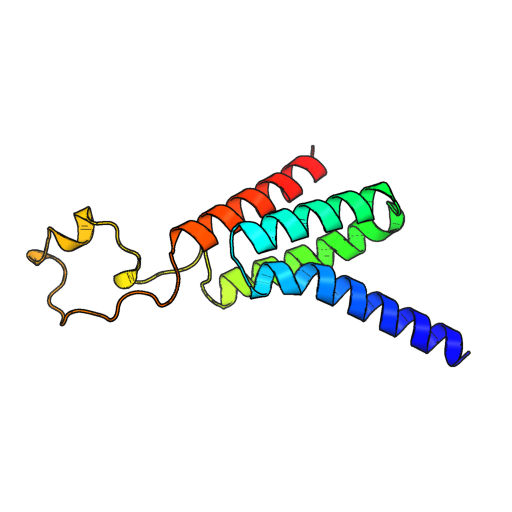? -0.505 -12.204 15.164 1.00 74.81 119 PHE A O 1
ATOM 943 N N . GLU A 1 120 ? 0.782 -10.351 15.280 1.00 60.72 120 GLU A N 1
ATOM 944 C CA . GLU A 1 120 ? 1.379 -10.593 16.609 1.00 60.72 120 GLU A CA 1
ATOM 945 C C . GLU A 1 120 ? 0.500 -10.042 17.744 1.00 60.72 120 GLU A C 1
ATOM 947 O O . GLU A 1 120 ? 0.391 -10.742 18.780 1.00 60.72 120 GLU A O 1
#

pLDDT: mean 83.53, std 16.54, range [45.88, 98.25]

Radius of gyration: 18.5 Å; chains: 1; bounding box: 58×33×45 Å

Secondary structure (DSSP, 8-state):
-HHHHHHHHHHHHHHHHHHHHHHHH-SHHHHHHHHHHHHHHHHH-GGGHHHHHHHHHHHHHHHHHTT-GGG--SGGG--HHHHT-GGG-----PPPPSS-HHHHHHHHHHHHHHHHHHH-